Protein AF-A0A9D6QU08-F1 (afdb_monomer)

Foldseek 3Di:
DFQFKWKWKDAPLHDIDIDDRDRDPVVRLVVVLVVVVVHDPNMFIKMWTQHPVRDIDIDGDDPVSNVVVVVVPPD

pLDDT: mean 89.41, std 11.77, range [48.94, 98.0]

Secondary structure (DSSP, 8-state):
-EEEEEEEEEETTTEEEEEEEESSHHHHHHHHHHHHTT--TT-EEEEEEEETT--EEEEE--HHHHHHHHHTT--

Radius of gyration: 13.04 Å; Cα contacts (8 Å, |Δi|>4): 115; chains: 1; bounding box: 27×33×30 Å

Mean predicted aligned error: 5.09 Å

Sequence (75 aa):
MKTLYYLIVVEQGVEAFARGPFKTDEQRNNEAKQIHQTQEEDDGLFWADVDKSGRLTVGPYVAGFFFQELTDSSD

Solvent-accessible surface area (backbone atoms only — not comparable to full-atom values): 4420 Å² total; per-residue (Å²): 112,75,64,37,21,28,32,36,40,27,46,83,66,72,49,74,48,79,46,72,76,27,90,38,65,67,58,33,51,53,51,49,56,62,49,58,79,73,55,58,94,55,39,45,54,28,45,38,37,25,28,83,85,68,50,73,47,74,47,74,68,55,73,82,79,55,53,69,62,66,65,78,69,77,124

Structure (mmC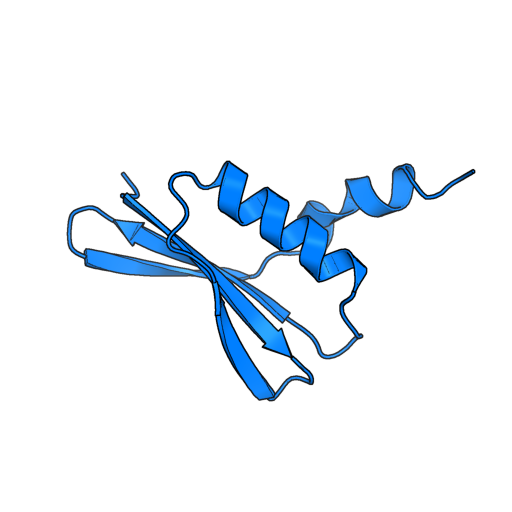IF, N/CA/C/O backbone):
data_AF-A0A9D6QU08-F1
#
_entry.id   AF-A0A9D6QU08-F1
#
loop_
_atom_site.group_PDB
_atom_site.id
_atom_site.type_symbol
_atom_site.label_atom_id
_atom_site.label_alt_id
_atom_site.label_comp_id
_atom_site.label_asym_id
_atom_site.label_entity_id
_atom_site.label_seq_id
_atom_site.pdbx_PDB_ins_code
_atom_site.Cartn_x
_atom_site.Cartn_y
_atom_site.Cartn_z
_atom_site.occupancy
_atom_site.B_iso_or_equiv
_atom_site.auth_seq_id
_atom_site.auth_comp_id
_atom_site.auth_asym_id
_atom_site.auth_atom_id
_atom_site.pdbx_PDB_model_num
ATOM 1 N N . MET A 1 1 ? -16.625 -1.889 7.267 1.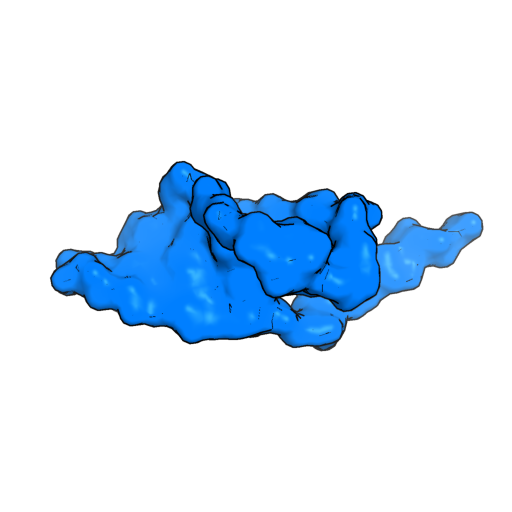00 76.81 1 MET A N 1
ATOM 2 C CA . MET A 1 1 ? -15.699 -0.837 7.734 1.00 76.81 1 MET A CA 1
ATOM 3 C C . MET A 1 1 ? -14.334 -1.468 7.912 1.00 76.81 1 MET A C 1
ATOM 5 O O . MET A 1 1 ? -14.242 -2.453 8.643 1.00 76.81 1 MET A O 1
ATOM 9 N N . LYS A 1 2 ? -13.335 -0.967 7.183 1.00 86.75 2 LYS A N 1
ATOM 10 C CA . LYS A 1 2 ? -11.940 -1.402 7.302 1.00 86.75 2 LYS A CA 1
ATOM 11 C C . LYS A 1 2 ? -11.295 -0.729 8.516 1.00 86.75 2 LYS A C 1
ATOM 13 O O . LYS A 1 2 ? -11.707 0.367 8.891 1.00 86.75 2 LYS A O 1
ATOM 18 N N . THR A 1 3 ? -10.372 -1.425 9.171 1.00 90.62 3 THR A N 1
ATOM 19 C CA . THR A 1 3 ? -9.750 -0.988 10.434 1.00 90.62 3 THR A CA 1
ATOM 20 C C . THR A 1 3 ? -8.231 -0.998 10.384 1.00 90.62 3 THR A C 1
ATOM 22 O O . THR A 1 3 ? -7.615 -0.237 11.119 1.00 90.62 3 THR A O 1
ATOM 2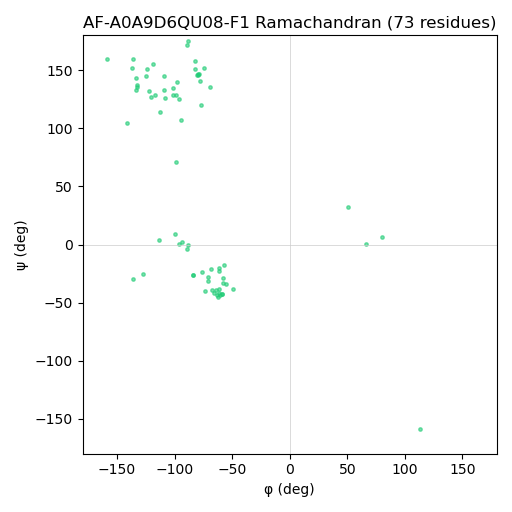5 N N . LEU A 1 4 ? -7.632 -1.830 9.528 1.00 95.62 4 LEU A N 1
ATOM 26 C CA . LEU A 1 4 ? -6.199 -1.820 9.243 1.00 95.62 4 LEU A CA 1
ATOM 27 C C . LEU A 1 4 ? -6.016 -1.856 7.730 1.00 95.62 4 LEU A C 1
ATOM 29 O O . LEU A 1 4 ? -6.698 -2.625 7.048 1.00 95.62 4 LEU A O 1
ATOM 33 N N . TYR A 1 5 ? -5.087 -1.050 7.239 1.00 97.75 5 TYR A N 1
ATOM 34 C CA . TYR A 1 5 ? -4.775 -0.938 5.822 1.00 97.75 5 TYR A CA 1
ATOM 35 C C . TYR A 1 5 ? -3.311 -1.314 5.641 1.00 97.75 5 TYR A C 1
ATOM 37 O O . TYR A 1 5 ? -2.453 -0.768 6.327 1.00 97.75 5 TYR A O 1
ATOM 45 N N . TYR A 1 6 ? -3.013 -2.248 4.752 1.00 98.00 6 TYR A N 1
ATOM 46 C CA . TYR A 1 6 ? -1.653 -2.675 4.438 1.00 98.00 6 TYR A CA 1
ATOM 47 C C . TYR A 1 6 ? -1.396 -2.520 2.951 1.00 98.00 6 TYR A C 1
ATOM 49 O O . TYR A 1 6 ? -2.307 -2.633 2.131 1.00 98.00 6 TYR A O 1
ATOM 57 N N . LEU A 1 7 ? -0.137 -2.292 2.615 1.00 97.94 7 LEU A N 1
ATOM 58 C CA . LEU A 1 7 ? 0.365 -2.365 1.254 1.00 97.94 7 LEU A CA 1
ATOM 59 C C . LEU A 1 7 ? 1.225 -3.619 1.147 1.00 97.94 7 LEU A C 1
ATOM 61 O O . LEU A 1 7 ? 2.131 -3.801 1.955 1.00 97.94 7 LEU A O 1
ATOM 65 N N . ILE A 1 8 ? 0.933 -4.480 0.185 1.00 97.69 8 ILE A N 1
ATOM 66 C CA . ILE A 1 8 ? 1.812 -5.577 -0.205 1.00 97.69 8 ILE A CA 1
ATOM 67 C C . ILE A 1 8 ? 2.616 -5.085 -1.399 1.00 97.69 8 ILE A C 1
ATOM 69 O O . ILE A 1 8 ? 2.039 -4.639 -2.394 1.00 97.69 8 ILE A O 1
ATOM 73 N N . VAL A 1 9 ? 3.930 -5.178 -1.277 1.00 96.62 9 VAL A N 1
ATOM 74 C CA . VAL A 1 9 ? 4.877 -4.922 -2.355 1.00 96.62 9 VAL A CA 1
ATOM 75 C C . VAL A 1 9 ? 5.478 -6.260 -2.748 1.00 96.62 9 VAL A C 1
ATOM 77 O O . VAL A 1 9 ? 5.831 -7.052 -1.873 1.00 96.62 9 VAL A O 1
ATOM 80 N N . VAL A 1 10 ? 5.532 -6.517 -4.046 1.00 95.81 10 VAL A N 1
ATOM 81 C CA . VAL A 1 10 ? 6.253 -7.636 -4.643 1.00 95.81 10 VAL A CA 1
ATOM 82 C C . VAL A 1 10 ? 7.403 -7.033 -5.435 1.00 95.81 10 VAL A C 1
ATOM 84 O O . VAL A 1 10 ? 7.139 -6.309 -6.387 1.00 95.81 10 VAL A O 1
ATOM 87 N N . GLU A 1 11 ? 8.639 -7.290 -5.025 1.00 92.88 11 GLU A N 1
ATOM 88 C CA . GLU A 1 11 ? 9.850 -6.864 -5.733 1.00 92.88 11 GLU A CA 1
ATOM 89 C C . GLU A 1 11 ? 10.400 -8.018 -6.586 1.00 92.88 11 GLU A C 1
ATOM 91 O O . GLU A 1 11 ? 10.372 -9.187 -6.174 1.00 92.88 11 GLU A O 1
ATOM 96 N N . GLN A 1 12 ? 10.874 -7.691 -7.792 1.00 88.50 12 GLN A N 1
ATOM 97 C CA . GLN A 1 12 ? 11.447 -8.612 -8.784 1.00 88.50 12 GLN A CA 1
ATOM 98 C C . GLN A 1 12 ? 10.548 -9.831 -9.063 1.00 88.50 12 GLN A C 1
ATOM 100 O O . GLN A 1 12 ? 11.018 -10.952 -9.273 1.00 88.50 12 GLN A O 1
ATOM 105 N N . GLY A 1 13 ? 9.229 -9.642 -8.976 1.00 85.56 13 GLY A N 1
ATOM 106 C CA . GLY A 1 13 ? 8.223 -10.685 -9.172 1.00 85.56 13 GLY A CA 1
ATOM 107 C C . GLY A 1 13 ? 8.190 -11.811 -8.126 1.00 85.56 13 GLY A C 1
ATOM 108 O O . GLY A 1 13 ? 7.362 -12.716 -8.259 1.00 85.56 13 GLY A O 1
ATOM 109 N N . VAL A 1 14 ? 9.045 -11.802 -7.092 1.00 88.00 14 VAL A N 1
ATOM 110 C CA . VAL A 1 14 ? 9.184 -12.943 -6.160 1.00 88.00 14 VAL A CA 1
AT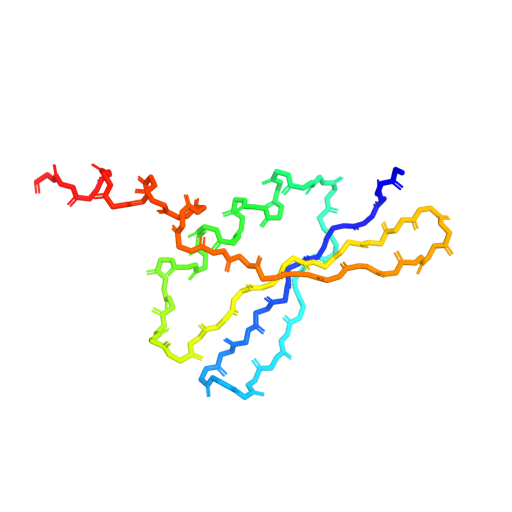OM 111 C C . VAL A 1 14 ? 9.251 -12.568 -4.680 1.00 88.00 14 VAL A C 1
ATOM 113 O O . VAL A 1 14 ? 8.793 -13.353 -3.844 1.00 88.00 14 VAL A O 1
ATOM 116 N N . GLU A 1 15 ? 9.772 -11.395 -4.324 1.00 93.12 15 GLU A N 1
ATOM 117 C CA . GLU A 1 15 ? 9.951 -11.003 -2.923 1.00 93.12 15 GLU A CA 1
ATOM 118 C C . GLU A 1 15 ? 8.763 -10.181 -2.426 1.00 93.12 15 GLU A C 1
ATOM 120 O O . GLU A 1 15 ? 8.595 -9.021 -2.784 1.00 93.12 15 GLU A O 1
ATOM 125 N N . ALA A 1 16 ? 7.921 -10.785 -1.583 1.00 94.06 16 ALA A N 1
ATOM 126 C CA . ALA A 1 16 ? 6.734 -10.129 -1.044 1.00 94.06 16 ALA A CA 1
ATOM 127 C C . ALA A 1 16 ? 6.945 -9.627 0.391 1.00 94.06 16 ALA A C 1
ATOM 129 O O . ALA A 1 16 ? 7.283 -10.400 1.291 1.00 94.06 16 ALA A O 1
ATOM 130 N N . PHE A 1 17 ? 6.630 -8.356 0.637 1.00 95.06 17 PHE A N 1
ATOM 131 C CA . PHE A 1 17 ? 6.608 -7.774 1.978 1.00 95.06 17 PHE A CA 1
ATOM 132 C C . PHE A 1 17 ? 5.394 -6.875 2.198 1.00 95.06 17 PHE A C 1
ATOM 134 O O . PHE A 1 17 ? 4.832 -6.280 1.279 1.00 95.06 17 PHE A O 1
ATOM 141 N N . ALA A 1 18 ? 4.977 -6.786 3.461 1.00 96.38 18 ALA A N 1
ATOM 142 C CA . ALA A 1 18 ? 3.876 -5.937 3.884 1.00 96.38 18 ALA A CA 1
ATOM 143 C C . ALA A 1 18 ? 4.405 -4.650 4.528 1.00 96.38 18 ALA A C 1
ATOM 145 O O . ALA A 1 18 ? 5.271 -4.692 5.402 1.00 96.38 18 ALA A O 1
ATOM 146 N N . ARG A 1 19 ? 3.823 -3.511 4.153 1.00 97.19 19 ARG A N 1
ATOM 147 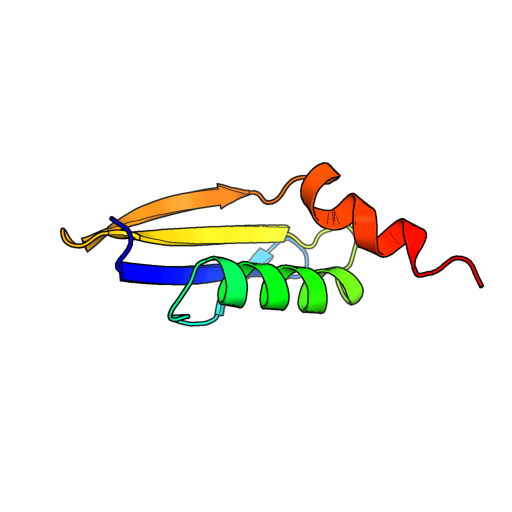C CA . ARG A 1 19 ? 3.989 -2.220 4.827 1.00 97.19 19 ARG A CA 1
ATOM 148 C C . ARG A 1 19 ? 2.710 -1.823 5.559 1.00 97.19 19 ARG A C 1
ATOM 150 O O . ARG A 1 19 ? 1.604 -2.100 5.089 1.00 97.19 19 ARG A O 1
ATOM 157 N N . GLY A 1 20 ? 2.874 -1.169 6.709 1.00 95.12 20 GLY A N 1
ATOM 158 C CA . GLY A 1 20 ? 1.787 -0.769 7.606 1.00 95.12 20 GLY A CA 1
ATOM 159 C C . GLY A 1 20 ? 1.802 -1.513 8.955 1.00 95.12 20 GLY A C 1
ATOM 160 O O . GLY A 1 20 ? 2.844 -2.033 9.354 1.00 95.12 20 GLY A O 1
ATOM 161 N N . PRO A 1 21 ? 0.664 -1.572 9.678 1.00 95.69 21 PRO A N 1
ATOM 162 C CA . PRO A 1 21 ? -0.651 -1.074 9.270 1.00 95.69 21 PRO A CA 1
ATOM 163 C C . PRO A 1 21 ? -0.714 0.457 9.199 1.00 95.69 21 PRO A C 1
ATOM 165 O O . PRO A 1 21 ? -0.292 1.157 10.117 1.00 95.69 21 PRO A O 1
ATOM 168 N N . PHE A 1 22 ? -1.311 0.971 8.130 1.00 96.69 22 PHE A N 1
ATOM 169 C CA . PHE A 1 22 ? -1.721 2.365 7.994 1.00 96.69 22 PHE A CA 1
ATOM 170 C C . PHE A 1 22 ? -3.075 2.595 8.674 1.00 96.69 22 PHE A C 1
ATOM 172 O O . PHE A 1 22 ? -3.863 1.663 8.871 1.00 96.69 22 PHE A O 1
ATOM 179 N N . LYS A 1 23 ? -3.359 3.854 9.032 1.00 93.25 23 LYS A N 1
ATOM 180 C CA . LYS A 1 23 ? -4.609 4.226 9.718 1.00 93.25 23 LYS A CA 1
ATOM 181 C C . LYS A 1 23 ? -5.770 4.450 8.752 1.00 93.25 23 LYS A C 1
ATOM 183 O O . LYS A 1 23 ? -6.921 4.298 9.155 1.00 93.25 23 LYS A O 1
ATOM 188 N N . THR A 1 24 ? -5.473 4.821 7.509 1.00 96.12 24 THR A N 1
ATOM 189 C CA . THR A 1 24 ? -6.457 5.075 6.450 1.00 96.12 24 THR A CA 1
ATOM 190 C C . THR A 1 24 ? -6.011 4.447 5.134 1.00 96.12 24 THR A C 1
ATOM 192 O O . THR A 1 24 ? -4.827 4.170 4.926 1.00 96.12 24 THR A O 1
ATOM 195 N N . ASP A 1 25 ? -6.968 4.241 4.235 1.00 95.69 25 ASP A N 1
ATOM 196 C CA . ASP A 1 25 ? -6.717 3.854 2.848 1.00 95.69 25 ASP A CA 1
ATOM 197 C C . ASP A 1 25 ? -5.907 4.919 2.104 1.00 95.69 25 ASP A C 1
ATOM 199 O O . ASP A 1 25 ? -5.003 4.575 1.353 1.00 95.69 25 ASP A O 1
ATOM 203 N N . GLU A 1 26 ? -6.164 6.202 2.359 1.00 96.00 26 GLU A N 1
ATOM 204 C CA . GLU A 1 26 ? -5.411 7.314 1.774 1.00 96.00 26 GLU A CA 1
ATOM 205 C C . GLU A 1 26 ? -3.911 7.256 2.113 1.00 96.00 26 GLU A C 1
ATOM 207 O O . GLU A 1 26 ? -3.074 7.423 1.230 1.00 96.00 26 GLU A O 1
ATOM 212 N N . GLN A 1 27 ? -3.548 6.944 3.363 1.00 97.25 27 GLN A N 1
ATOM 213 C CA . GLN A 1 27 ? -2.141 6.779 3.754 1.00 97.25 27 GLN A CA 1
ATOM 214 C C . GLN A 1 27 ? -1.473 5.622 3.005 1.00 97.25 27 GLN A C 1
ATOM 216 O O . GLN A 1 27 ? -0.380 5.786 2.469 1.00 97.25 27 GLN A O 1
ATOM 221 N N . ARG A 1 28 ? -2.153 4.472 2.919 1.00 97.25 28 ARG A N 1
ATOM 222 C CA . ARG A 1 28 ? -1.682 3.312 2.150 1.00 97.25 28 ARG A CA 1
ATOM 223 C C . ARG A 1 28 ? -1.534 3.647 0.660 1.00 97.25 28 ARG A C 1
ATOM 225 O O . ARG A 1 28 ? -0.578 3.220 0.024 1.00 97.25 28 ARG A O 1
ATOM 232 N N . ASN A 1 29 ? -2.488 4.387 0.104 1.00 96.12 29 ASN A N 1
ATOM 233 C CA . ASN A 1 29 ? -2.511 4.800 -1.295 1.00 96.12 29 ASN A CA 1
ATOM 234 C C . ASN A 1 29 ? -1.356 5.756 -1.625 1.00 96.12 29 ASN A C 1
ATOM 236 O O . ASN A 1 29 ? -0.732 5.613 -2.670 1.00 96.12 29 ASN A O 1
ATOM 240 N N . ASN A 1 30 ? -1.053 6.706 -0.739 1.00 95.56 30 ASN A N 1
ATOM 241 C CA . ASN A 1 30 ? 0.070 7.625 -0.922 1.00 95.56 30 ASN A CA 1
ATOM 242 C C . ASN A 1 30 ? 1.419 6.900 -0.834 1.00 95.56 30 ASN A C 1
ATOM 244 O O . ASN A 1 30 ? 2.292 7.170 -1.652 1.00 95.56 30 ASN A O 1
ATOM 248 N N . GLU A 1 31 ? 1.564 5.937 0.082 1.00 96.00 31 GLU A N 1
ATOM 249 C CA . GLU A 1 31 ? 2.746 5.065 0.121 1.00 96.00 31 GLU A CA 1
ATOM 250 C C . GLU A 1 31 ? 2.885 4.265 -1.185 1.00 96.00 31 GLU A C 1
ATOM 252 O O . GLU A 1 31 ? 3.972 4.181 -1.747 1.00 96.00 31 GLU A O 1
ATOM 257 N N . ALA A 1 32 ? 1.782 3.709 -1.702 1.00 95.81 32 ALA A N 1
ATOM 258 C CA . ALA A 1 32 ? 1.796 2.956 -2.955 1.00 95.81 32 ALA A CA 1
ATOM 259 C C . ALA A 1 32 ? 2.293 3.811 -4.129 1.00 95.81 32 ALA A C 1
ATOM 261 O O . ALA A 1 32 ? 3.115 3.341 -4.905 1.00 95.81 32 ALA A O 1
ATOM 262 N N . LYS A 1 33 ? 1.857 5.074 -4.220 1.00 94.38 33 LYS A N 1
ATOM 263 C CA . LYS A 1 33 ? 2.344 6.029 -5.230 1.00 94.38 33 LYS A CA 1
ATOM 264 C C . LYS A 1 33 ? 3.838 6.325 -5.083 1.00 94.38 33 LYS A C 1
ATOM 266 O O . LYS A 1 33 ? 4.568 6.338 -6.063 1.00 94.38 33 LYS A O 1
ATOM 271 N N . GLN A 1 34 ? 4.316 6.522 -3.853 1.00 93.38 34 GLN A N 1
ATOM 272 C CA . GLN A 1 34 ? 5.741 6.769 -3.597 1.00 93.38 34 GLN A CA 1
ATOM 273 C C . GLN A 1 34 ? 6.623 5.577 -3.984 1.00 93.38 34 GLN A C 1
ATOM 275 O O . GLN A 1 34 ? 7.701 5.777 -4.529 1.00 93.38 34 GLN A O 1
ATOM 280 N N . ILE A 1 35 ? 6.172 4.347 -3.721 1.00 93.12 35 ILE A N 1
ATOM 281 C CA . ILE A 1 35 ? 6.921 3.135 -4.082 1.00 93.12 35 ILE A CA 1
ATOM 282 C C . ILE A 1 35 ? 6.864 2.883 -5.588 1.00 93.12 35 ILE A C 1
ATOM 284 O O . ILE A 1 35 ? 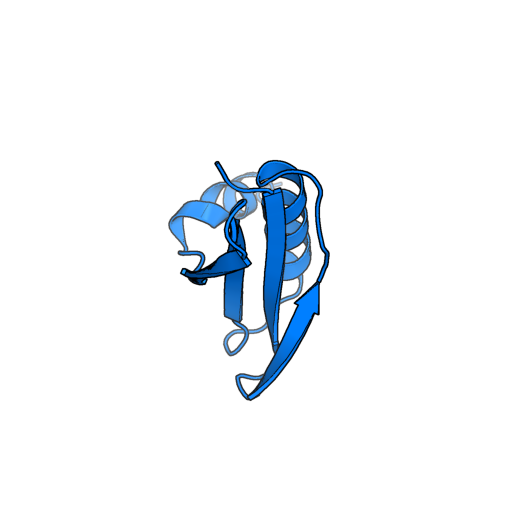7.883 2.536 -6.173 1.00 93.12 35 ILE A O 1
ATOM 288 N N . HIS A 1 36 ? 5.713 3.101 -6.228 1.00 92.62 36 HIS A N 1
ATOM 289 C CA . HIS A 1 36 ? 5.555 2.918 -7.673 1.00 92.62 36 HIS A CA 1
ATOM 290 C C . HIS A 1 36 ? 6.569 3.743 -8.486 1.00 92.62 36 HIS A C 1
ATOM 292 O O . HIS A 1 36 ? 7.084 3.268 -9.492 1.00 92.62 36 HIS A O 1
ATOM 298 N N . GLN A 1 37 ? 6.949 4.932 -8.004 1.00 89.88 37 GLN A N 1
ATOM 299 C CA . GLN A 1 37 ? 7.980 5.773 -8.632 1.00 89.88 37 GLN A CA 1
ATOM 300 C C . GLN A 1 37 ? 9.372 5.125 -8.704 1.00 89.88 37 GLN A C 1
ATOM 302 O O . GLN A 1 37 ? 10.210 5.576 -9.483 1.00 89.88 37 GLN A O 1
ATOM 307 N N . THR A 1 38 ? 9.640 4.108 -7.885 1.00 88.56 38 THR A N 1
ATOM 308 C CA . THR A 1 38 ? 10.927 3.403 -7.835 1.00 88.56 38 THR A CA 1
ATOM 309 C C . THR A 1 38 ? 10.838 1.955 -8.308 1.00 88.56 38 THR A C 1
ATOM 311 O O . THR A 1 38 ? 11.827 1.239 -8.188 1.00 88.56 38 THR A O 1
ATOM 314 N N . GLN A 1 39 ? 9.672 1.513 -8.784 1.00 85.69 39 GLN A N 1
ATOM 315 C CA . GLN A 1 39 ? 9.439 0.125 -9.172 1.00 85.69 39 GLN A CA 1
ATOM 316 C C . GLN A 1 39 ? 9.969 -0.200 -10.569 1.00 85.69 39 GLN A C 1
ATOM 318 O O . GLN A 1 39 ? 9.926 0.625 -11.483 1.00 85.69 39 GLN A O 1
ATOM 323 N N . GLU A 1 40 ? 10.449 -1.431 -10.722 1.00 85.94 40 GLU A N 1
ATOM 324 C CA . GLU A 1 40 ? 10.818 -2.025 -12.005 1.00 85.94 40 GLU A CA 1
ATOM 325 C C . GLU A 1 40 ? 9.617 -2.736 -12.659 1.00 85.94 40 GLU A C 1
ATOM 327 O O . GLU A 1 40 ? 8.551 -2.879 -12.063 1.00 85.94 40 GLU A O 1
ATOM 332 N N . GLU A 1 41 ? 9.770 -3.176 -13.914 1.00 80.94 41 GLU A N 1
ATOM 333 C CA . GLU A 1 41 ? 8.680 -3.762 -14.718 1.00 80.94 41 GLU A CA 1
ATOM 334 C C . GLU A 1 41 ? 8.033 -5.000 -14.067 1.00 80.94 41 GLU A C 1
ATOM 336 O O . GLU A 1 41 ? 6.826 -5.205 -14.200 1.00 80.94 41 GLU A O 1
ATOM 341 N N . ASP A 1 42 ? 8.821 -5.791 -13.334 1.00 84.88 42 ASP A N 1
ATOM 342 C CA . ASP A 1 42 ? 8.374 -7.024 -12.674 1.00 84.88 42 ASP A CA 1
ATOM 343 C C . ASP A 1 42 ? 7.823 -6.799 -11.254 1.00 84.88 42 ASP A C 1
ATOM 345 O O . ASP A 1 42 ? 7.405 -7.750 -10.580 1.00 84.88 42 ASP A O 1
ATOM 349 N N . ASP A 1 43 ? 7.808 -5.555 -10.776 1.00 90.44 43 ASP A N 1
ATOM 350 C CA . ASP A 1 43 ? 7.316 -5.240 -9.444 1.00 90.44 43 ASP A CA 1
ATOM 351 C C . ASP A 1 43 ? 5.785 -5.114 -9.411 1.00 90.44 43 ASP A C 1
ATOM 353 O O . ASP A 1 43 ? 5.114 -4.740 -10.374 1.00 90.44 43 ASP A O 1
ATOM 357 N N . GLY A 1 44 ? 5.198 -5.423 -8.254 1.00 93.88 44 GLY A N 1
ATOM 358 C CA . GLY A 1 44 ? 3.754 -5.408 -8.049 1.00 93.88 44 GLY A CA 1
ATOM 359 C C . GLY A 1 44 ? 3.344 -4.707 -6.762 1.00 93.88 44 GLY A C 1
ATOM 360 O O . GLY A 1 44 ? 3.989 -4.842 -5.723 1.00 93.88 44 GLY A O 1
ATOM 361 N N . LEU A 1 45 ? 2.217 -3.994 -6.806 1.00 96.50 45 LEU A N 1
ATOM 362 C CA . LEU A 1 45 ? 1.591 -3.385 -5.632 1.00 96.50 45 LEU A CA 1
ATOM 363 C C . LEU A 1 45 ? 0.164 -3.889 -5.458 1.00 96.50 45 LEU A C 1
ATOM 365 O O . LEU A 1 45 ? -0.660 -3.842 -6.376 1.00 96.50 45 LEU A O 1
ATOM 369 N N . PHE A 1 46 ? -0.159 -4.294 -4.232 1.00 97.56 46 PHE A N 1
ATOM 370 C CA . PHE A 1 46 ? -1.491 -4.748 -3.856 1.00 97.56 46 PHE A CA 1
ATOM 371 C C . PHE A 1 46 ? -1.924 -4.085 -2.557 1.00 97.56 46 PHE A C 1
ATOM 373 O O . PHE A 1 46 ? -1.176 -4.018 -1.584 1.00 97.56 46 PHE A O 1
ATOM 380 N N . TRP A 1 47 ? -3.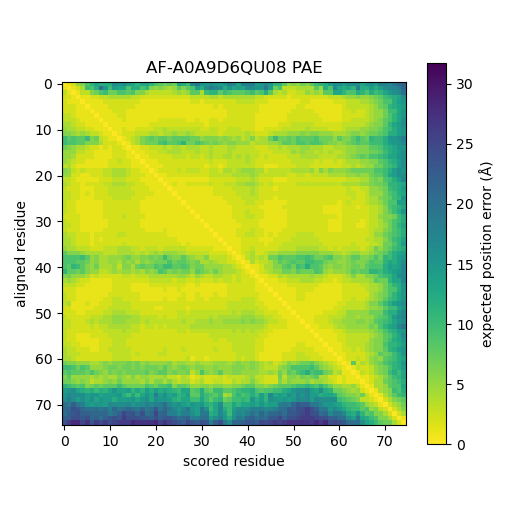162 -3.618 -2.500 1.00 97.75 47 TRP A N 1
ATOM 381 C CA . TRP A 1 47 ? -3.757 -3.213 -1.237 1.00 97.75 47 TRP A CA 1
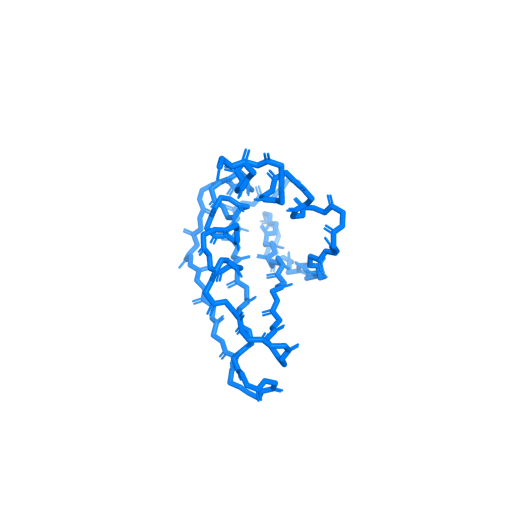ATOM 382 C C . TRP A 1 47 ? -4.245 -4.442 -0.470 1.00 97.75 47 TRP A C 1
ATOM 384 O O . TRP A 1 47 ? -4.713 -5.414 -1.061 1.00 97.75 47 TRP A O 1
ATOM 394 N N . ALA A 1 48 ? -4.159 -4.388 0.856 1.00 97.88 48 ALA A N 1
ATOM 395 C CA . ALA A 1 48 ? -4.538 -5.472 1.749 1.00 97.88 48 ALA A CA 1
ATOM 396 C C . ALA A 1 48 ? -5.224 -4.913 3.004 1.00 97.88 48 ALA A C 1
ATOM 398 O O . ALA A 1 48 ? -4.577 -4.392 3.906 1.00 97.88 48 ALA A O 1
ATOM 399 N N . ASP A 1 49 ? -6.549 -5.034 3.084 1.00 97.44 49 ASP A N 1
ATOM 400 C CA . ASP A 1 49 ? -7.346 -4.382 4.124 1.00 97.44 49 ASP A CA 1
ATOM 401 C C . ASP A 1 49 ? -8.061 -5.368 5.029 1.00 97.44 49 ASP A C 1
ATOM 403 O O . ASP A 1 49 ? -8.858 -6.202 4.575 1.00 97.44 49 ASP A O 1
ATOM 407 N N . VAL A 1 50 ? -7.872 -5.177 6.329 1.00 96.69 50 VAL A N 1
ATOM 408 C CA . VAL A 1 50 ? -8.506 -5.967 7.380 1.00 96.69 50 VAL A CA 1
ATOM 409 C C . VAL A 1 50 ? -9.709 -5.205 7.919 1.00 96.69 50 VAL A C 1
ATOM 411 O O . VAL A 1 50 ? -9.625 -4.019 8.246 1.00 96.69 50 VAL A O 1
ATOM 414 N N . ASP A 1 51 ? -10.860 -5.869 7.978 1.00 96.12 51 ASP A N 1
ATOM 415 C CA . ASP A 1 51 ? -12.054 -5.307 8.605 1.00 96.12 51 ASP A CA 1
ATOM 416 C C . ASP A 1 51 ? -12.143 -5.608 10.108 1.00 96.12 51 ASP A C 1
ATOM 418 O O . ASP A 1 51 ? -11.352 -6.362 10.671 1.00 96.12 51 ASP A O 1
ATOM 422 N N . LYS A 1 52 ? -13.157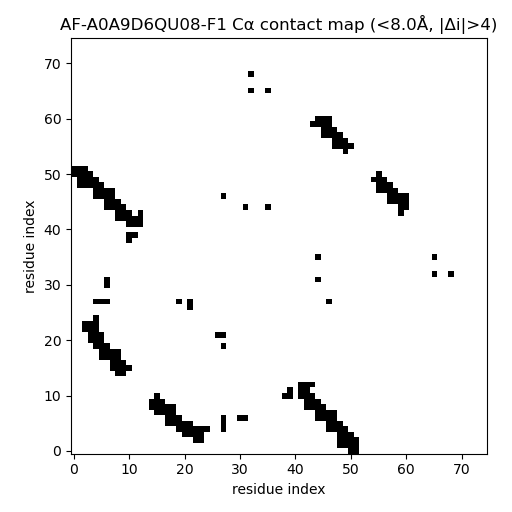 -5.035 10.764 1.00 95.62 52 LYS A N 1
ATOM 423 C CA . LYS A 1 52 ? -13.409 -5.214 12.204 1.00 95.62 52 LYS A CA 1
ATOM 424 C C . LYS A 1 52 ? -13.598 -6.670 12.662 1.00 95.62 52 LYS A C 1
ATOM 426 O O . LYS A 1 52 ? -13.563 -6.923 13.860 1.00 95.62 52 LYS A O 1
ATOM 431 N N . SER A 1 53 ? -13.870 -7.598 11.744 1.00 96.06 53 SER A N 1
ATOM 432 C CA . SER A 1 53 ? -13.999 -9.033 12.031 1.00 96.06 53 SER A CA 1
ATOM 433 C C . SER A 1 53 ? -12.688 -9.798 11.833 1.00 96.06 53 SER A C 1
ATOM 435 O O . SER A 1 53 ? -12.660 -11.014 11.987 1.00 96.06 53 SER A O 1
ATOM 437 N N . GLY A 1 54 ? -11.603 -9.098 11.486 1.00 94.69 54 GLY A N 1
ATOM 438 C CA . GLY A 1 54 ? -10.320 -9.704 11.148 1.00 94.69 54 GLY A CA 1
ATOM 439 C C . GLY A 1 54 ? -10.262 -10.242 9.717 1.00 94.69 54 GLY A C 1
ATOM 440 O O . GLY A 1 54 ? -9.280 -10.879 9.346 1.00 94.69 54 GLY A O 1
ATOM 441 N N . ARG A 1 55 ? -11.285 -9.998 8.886 1.00 97.19 55 ARG A N 1
ATOM 442 C CA . ARG A 1 55 ? -11.302 -10.496 7.509 1.00 97.19 55 ARG A CA 1
ATOM 443 C C . ARG A 1 55 ? -10.398 -9.642 6.628 1.00 97.19 55 ARG A C 1
ATOM 445 O O . ARG A 1 55 ? -10.645 -8.449 6.433 1.00 97.19 55 ARG A O 1
ATOM 452 N N . LEU A 1 56 ? -9.400 -10.297 6.044 1.00 96.88 56 LEU A N 1
ATOM 453 C CA . LEU A 1 56 ? -8.507 -9.733 5.041 1.00 96.88 56 LEU A CA 1
ATOM 454 C C . LEU A 1 56 ? -9.191 -9.681 3.666 1.00 96.88 56 LEU A C 1
ATOM 456 O O . LEU A 1 56 ? -9.929 -10.584 3.267 1.00 96.88 56 LEU A O 1
ATOM 460 N N . THR A 1 57 ? -8.959 -8.604 2.925 1.00 97.44 57 THR A N 1
ATOM 461 C CA . THR A 1 57 ? -9.300 -8.483 1.502 1.00 97.44 57 THR A CA 1
ATOM 462 C C . THR A 1 57 ? -8.099 -7.901 0.785 1.00 97.44 57 THR A C 1
ATOM 464 O O . THR A 1 57 ? -7.544 -6.923 1.273 1.00 97.44 57 THR A O 1
ATOM 467 N N . VAL A 1 58 ? -7.718 -8.489 -0.345 1.00 97.31 58 VAL A N 1
ATOM 468 C CA . VAL A 1 58 ? -6.546 -8.081 -1.123 1.00 97.31 58 VAL A CA 1
ATOM 469 C C . VAL A 1 58 ? -6.975 -7.782 -2.553 1.00 97.31 58 VAL A C 1
ATOM 471 O O . VAL A 1 58 ? -7.855 -8.468 -3.078 1.00 97.31 58 VAL A O 1
ATOM 474 N N . GLY A 1 59 ? -6.351 -6.793 -3.183 1.00 97.06 59 GLY A N 1
ATOM 475 C CA . GLY A 1 59 ? -6.504 -6.559 -4.613 1.00 97.06 59 GLY A CA 1
ATOM 476 C C . GLY A 1 59 ? -5.351 -5.758 -5.212 1.00 97.06 59 GLY A C 1
ATOM 477 O O . GLY A 1 59 ? -4.612 -5.101 -4.480 1.00 97.06 59 GLY A O 1
ATOM 478 N N . PRO A 1 60 ? -5.171 -5.834 -6.539 1.00 95.50 60 PRO A N 1
ATOM 479 C CA . PRO A 1 60 ? -4.091 -5.138 -7.223 1.00 95.50 60 PRO A CA 1
ATOM 480 C C . PRO A 1 60 ? -4.376 -3.638 -7.315 1.00 95.50 60 PRO A C 1
ATOM 482 O O . PRO A 1 60 ? -5.537 -3.217 -7.399 1.00 95.50 60 PRO A O 1
ATOM 485 N N . TYR A 1 61 ? -3.316 -2.836 -7.363 1.00 93.88 61 TYR A N 1
ATOM 486 C CA . TYR A 1 61 ? -3.399 -1.527 -8.002 1.00 93.88 61 TYR A CA 1
ATOM 487 C C . TYR A 1 61 ? -3.323 -1.698 -9.524 1.00 93.88 61 TYR A C 1
ATOM 489 O O . TYR A 1 61 ? -2.680 -2.613 -10.030 1.00 93.88 61 TYR A O 1
ATOM 497 N N . VAL A 1 62 ? -4.022 -0.838 -10.262 1.00 88.06 62 VAL A N 1
ATOM 498 C CA . VAL A 1 62 ? -4.085 -0.874 -11.732 1.00 88.06 62 VAL A CA 1
ATOM 499 C C . VAL A 1 62 ? -3.527 0.422 -12.306 1.00 88.06 62 VAL A C 1
ATOM 501 O O . VAL A 1 62 ? -3.607 1.453 -11.646 1.00 88.06 62 VAL A O 1
ATOM 504 N N . ALA A 1 63 ? -3.041 0.403 -13.550 1.00 80.88 63 ALA A N 1
ATOM 505 C CA . ALA A 1 63 ? -2.381 1.552 -14.186 1.00 80.88 63 ALA A CA 1
ATOM 506 C C . ALA A 1 63 ? -3.159 2.882 -14.067 1.00 80.88 63 ALA A C 1
ATOM 508 O O . ALA A 1 63 ? -2.571 3.929 -13.814 1.00 80.88 63 ALA A O 1
ATOM 509 N N . GLY A 1 64 ? -4.495 2.852 -14.166 1.00 83.31 64 GLY A N 1
ATOM 510 C CA . GLY A 1 64 ? -5.330 4.053 -14.022 1.00 83.31 64 GLY A CA 1
ATOM 511 C C . GLY A 1 64 ? -5.238 4.739 -12.651 1.00 83.31 64 GLY A C 1
ATOM 512 O O . GLY A 1 64 ? -5.510 5.930 -12.550 1.00 83.31 64 GLY A O 1
ATOM 513 N N . PHE A 1 65 ? -4.829 4.019 -11.605 1.00 87.75 65 PHE A N 1
ATOM 514 C CA . PHE A 1 65 ? -4.607 4.577 -10.270 1.00 87.75 65 PHE A CA 1
ATOM 515 C C . PHE A 1 65 ? -3.358 5.473 -10.205 1.00 87.75 65 PHE A C 1
ATOM 517 O O . PHE A 1 65 ? -3.349 6.454 -9.462 1.00 87.75 65 PHE A O 1
ATOM 524 N N . PHE A 1 66 ? -2.338 5.166 -11.012 1.00 87.00 66 PHE A N 1
ATOM 525 C CA . PHE A 1 66 ? -1.052 5.871 -11.049 1.00 87.00 66 PHE A CA 1
ATOM 526 C C . PHE A 1 66 ? -0.977 6.936 -12.155 1.00 87.00 66 PHE A C 1
ATOM 528 O O . PHE A 1 66 ? 0.025 7.625 -12.293 1.00 87.00 66 PHE A O 1
ATOM 535 N N . PHE A 1 67 ? -2.044 7.127 -12.938 1.00 80.50 67 PHE A N 1
ATOM 536 C CA . PHE A 1 67 ? -2.029 7.983 -14.133 1.00 80.50 67 PHE A CA 1
ATOM 537 C C . PHE A 1 67 ? -1.626 9.447 -13.863 1.00 80.50 67 PHE A C 1
ATOM 539 O O . PHE A 1 67 ? -1.048 10.096 -14.727 1.00 80.50 67 PHE A O 1
ATOM 546 N N . GLN A 1 68 ? -1.900 9.963 -12.660 1.00 70.56 68 GLN A N 1
ATOM 547 C CA . GLN A 1 68 ? -1.513 11.318 -12.242 1.00 70.56 68 GLN A CA 1
ATOM 548 C C . GLN A 1 68 ? 0.003 11.512 -12.071 1.00 70.56 68 GLN A C 1
ATOM 550 O O . GLN A 1 68 ? 0.481 12.635 -12.155 1.00 70.56 68 GLN A O 1
ATOM 555 N N . GLU A 1 69 ? 0.776 10.441 -11.888 1.00 68.19 69 GLU A N 1
ATOM 556 C CA . GLU A 1 69 ? 2.239 10.526 -11.772 1.00 68.19 69 GLU A CA 1
ATOM 557 C C . GLU A 1 69 ? 2.905 10.872 -13.115 1.00 68.19 69 GLU A C 1
ATOM 559 O O . GLU A 1 69 ? 3.953 11.517 -13.153 1.00 68.19 69 GLU A O 1
ATOM 564 N N . LEU A 1 70 ? 2.266 10.496 -14.228 1.00 60.06 70 LEU A N 1
ATOM 565 C CA . LEU A 1 70 ? 2.748 10.764 -15.587 1.00 60.06 70 LEU A CA 1
ATOM 566 C C . LEU A 1 70 ? 2.521 12.219 -16.022 1.00 60.06 70 LEU A C 1
ATOM 568 O O . LEU A 1 70 ? 3.201 12.709 -16.920 1.00 60.06 70 LEU A O 1
ATOM 572 N N . THR A 1 71 ? 1.555 12.916 -15.417 1.00 58.72 71 THR A N 1
ATOM 573 C CA . THR A 1 71 ? 1.233 14.306 -15.777 1.00 58.72 71 THR A CA 1
ATOM 574 C C . THR A 1 71 ? 2.123 15.330 -15.079 1.00 58.72 71 THR A C 1
ATOM 576 O O . THR A 1 71 ? 2.355 16.391 -15.646 1.00 58.72 71 THR A O 1
ATOM 579 N N . ASP A 1 72 ? 2.664 15.000 -13.903 1.00 55.75 72 ASP A N 1
ATOM 580 C CA . ASP A 1 72 ? 3.520 15.902 -13.112 1.00 55.75 72 ASP A CA 1
ATOM 581 C C . ASP A 1 72 ? 5.017 15.793 -13.467 1.00 55.75 72 ASP A C 1
ATOM 583 O O . ASP A 1 72 ? 5.838 16.543 -12.951 1.00 55.75 72 ASP A O 1
ATOM 587 N N . SER A 1 73 ? 5.388 14.867 -14.356 1.00 56.88 73 SER A N 1
ATOM 588 C CA . SER A 1 73 ? 6.764 14.641 -14.831 1.00 56.88 73 SER A CA 1
ATOM 589 C C . SER A 1 73 ? 7.051 15.275 -16.204 1.00 56.88 73 SER A C 1
ATOM 591 O O . SER A 1 73 ? 8.104 15.037 -16.793 1.00 56.88 73 SER A O 1
ATOM 593 N N . SER A 1 74 ? 6.121 16.091 -16.714 1.00 53.19 74 SER A N 1
ATOM 594 C CA . SER A 1 74 ? 6.250 16.840 -17.970 1.00 53.19 74 SER A CA 1
ATOM 595 C C . SER A 1 74 ? 6.663 18.297 -17.706 1.00 53.19 74 SER A C 1
ATOM 597 O O . SER A 1 74 ? 5.845 19.198 -17.881 1.00 53.19 74 SER A O 1
ATOM 599 N N . ASP A 1 75 ? 7.912 18.506 -17.283 1.00 48.94 75 ASP A N 1
ATOM 600 C CA . ASP A 1 75 ? 8.604 19.812 -17.270 1.00 48.94 75 ASP A CA 1
ATOM 601 C C . ASP A 1 75 ? 9.805 19.786 -18.234 1.00 48.94 75 ASP A C 1
ATOM 603 O O . ASP A 1 75 ? 10.581 18.799 -18.195 1.00 48.94 75 ASP A O 1
#

Nearest PDB structures (foldseek):
  5ig8-assembly1_A-2  TM=4.629E-01  e=5.375E-01  Microcystis aeruginosa MRC
  1pk8-assembly2_G  TM=3.952E-01  e=5.375E-01  Rattus norvegicus
  1pk8-assembly1_D  TM=3.720E-01  e=6.094E-01  Rattus norvegicus
  1pk8-assembly1_A  TM=3.656E-01  e=6.909E-01  Rattus norvegicus
  1pk8-assembly1_B  TM=3.749E-01  e=8.341E-01  Rattus norvegicus